Protein AF-A0A2D4FZI3-F1 (afdb_monomer_lite)

pLDDT: mean 77.46, std 12.87, range [40.59, 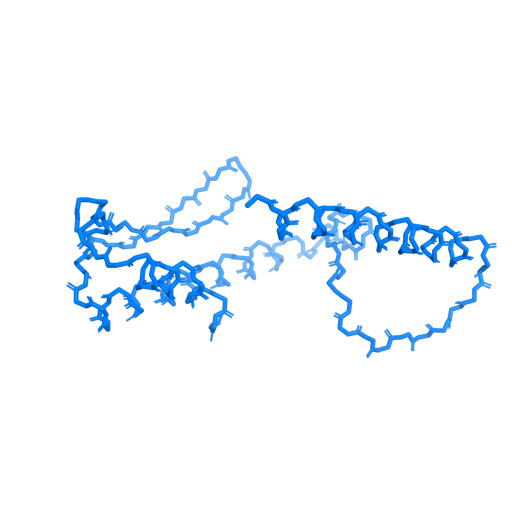91.44]

Sequence (123 aa):
MIFGIAAMFGSVVLLGKTLMQTLSQMLTENPASQNDQMLQVVVPGVNLPISQLSYFFTAILISGIIHEVGHGVAAIREQVRFNGFGIFIFIIYPGAFVDLFTTHLQLISPIQQLRIFCAGQLF

Foldseek 3Di:
DVVVVVVVVVVVVVVVVVVVVVVVPVVDDDPDDPPPPPPPPDDDPPNDDVVCVVVVLVVQQVLQVLLQVQLVVLCVVVVWDWPAKDWDQDPHHIHIHTGTDPVSLVVDDPVSNVSSVCRSVVD

Radius of gyration: 20.08 Å; chains: 1; bounding box: 52×34×41 Å

Organism: Micrurus corallinus (NCBI:txid54390)

Secondary structure (DSSP, 8-state):
-HHHHHHHHHHHHHHHHHHHHHHHHHHS---------------BTTTB-GGGHHHHHHHHHHHHHHHHHHHHHHHHHTT--EEEEEEEEETTEEEEEEEE-HHHHHHS-HHHHHHHHHHTT--

InterPro domains:
  IPR001193 Membrane-bound transcription factor site-2 protease [PR01000] (41-60)
  IPR001193 Membrane-bound transcription factor site-2 protease [PR01000] (64-78)
  IPR001193 Membrane-bound transcription factor site-2 protease [PR01000] (80-95)
  IPR001193 Membrane-bound transcription factor site-2 protease [PR01000] (96-108)
  IPR001193 Membrane-bound transcription factor site-2 protease [PTHR13325] (1-120)
  IPR008915 Peptidase M50 [PF02163] (55-123)

Structure (mmCIF, N/CA/C/O backbone):
data_AF-A0A2D4FZI3-F1
#
_entry.id   AF-A0A2D4FZI3-F1
#
loop_
_atom_site.group_PDB
_atom_site.id
_atom_site.type_symbol
_atom_site.label_atom_id
_atom_site.label_alt_id
_atom_site.label_comp_id
_atom_site.label_asym_id
_atom_site.label_entity_id
_atom_site.label_seq_id
_atom_site.pdbx_PDB_ins_code
_atom_site.Cartn_x
_atom_site.Cartn_y
_atom_site.Cartn_z
_atom_site.occupancy
_atom_site.B_iso_or_equiv
_atom_site.auth_seq_id
_atom_site.auth_comp_id
_atom_site.auth_asym_id
_atom_site.auth_atom_id
_atom_site.pdbx_PDB_model_num
ATOM 1 N N . MET A 1 1 ? 5.504 21.403 19.509 1.00 67.69 1 MET A N 1
ATOM 2 C CA . MET A 1 1 ? 6.268 22.245 18.559 1.00 67.69 1 MET A CA 1
ATOM 3 C C . MET A 1 1 ? 7.765 21.928 18.577 1.00 67.69 1 MET A C 1
ATOM 5 O O . MET A 1 1 ? 8.291 21.560 17.539 1.00 67.69 1 MET A O 1
ATOM 9 N N . ILE A 1 2 ? 8.432 21.965 19.738 1.00 79.44 2 ILE A N 1
ATOM 10 C CA . ILE A 1 2 ? 9.886 21.717 19.881 1.00 79.44 2 ILE A CA 1
ATOM 11 C C . ILE A 1 2 ? 10.319 20.329 19.368 1.00 79.44 2 ILE A C 1
ATOM 13 O O . ILE A 1 2 ? 11.294 20.226 18.631 1.00 79.44 2 ILE A O 1
ATOM 17 N N . PHE A 1 3 ? 9.549 19.278 19.670 1.00 82.75 3 PHE A N 1
ATOM 18 C CA . PHE A 1 3 ? 9.819 17.921 19.175 1.00 82.75 3 PHE A CA 1
ATOM 19 C C . PHE A 1 3 ? 9.777 17.819 17.639 1.00 82.75 3 PHE A C 1
ATOM 21 O O . PHE A 1 3 ? 10.638 17.187 17.041 1.00 82.75 3 PHE A O 1
ATOM 28 N N . GLY A 1 4 ? 8.816 18.489 16.991 1.00 78.88 4 GLY A N 1
ATOM 29 C CA . GLY A 1 4 ? 8.683 18.470 15.529 1.00 78.88 4 GLY A CA 1
ATOM 30 C C . GLY A 1 4 ? 9.835 19.184 14.822 1.00 78.88 4 GLY A C 1
ATOM 31 O O . GLY A 1 4 ? 10.338 18.689 13.819 1.00 78.88 4 GLY A O 1
ATOM 32 N N . ILE A 1 5 ? 10.306 20.301 15.384 1.00 86.88 5 ILE A N 1
ATOM 33 C CA . ILE A 1 5 ? 11.468 21.030 14.856 1.00 86.88 5 ILE A CA 1
ATOM 34 C C . ILE A 1 5 ? 12.731 20.172 15.002 1.00 86.88 5 ILE A C 1
ATOM 36 O O . ILE A 1 5 ? 13.468 20.001 14.035 1.00 86.88 5 ILE A O 1
ATOM 40 N N . ALA A 1 6 ? 12.949 19.560 16.170 1.00 86.81 6 ALA A N 1
ATOM 41 C CA . ALA A 1 6 ? 14.086 18.665 16.388 1.00 86.81 6 ALA A CA 1
ATOM 42 C C . ALA A 1 6 ? 14.071 17.452 15.436 1.00 86.81 6 ALA A C 1
ATOM 44 O O . ALA A 1 6 ? 15.101 17.112 14.854 1.00 86.81 6 ALA A O 1
ATOM 45 N N . ALA A 1 7 ? 12.901 16.842 15.219 1.00 84.31 7 ALA A N 1
ATOM 46 C CA . ALA A 1 7 ? 12.735 15.730 14.285 1.00 84.31 7 ALA A CA 1
ATOM 47 C C . ALA A 1 7 ? 13.017 16.137 12.827 1.00 84.31 7 ALA A C 1
ATOM 49 O O . ALA A 1 7 ? 13.631 15.370 12.088 1.00 84.31 7 ALA A O 1
ATOM 50 N N . MET A 1 8 ? 12.630 17.352 12.425 1.00 89.12 8 MET A N 1
ATOM 51 C CA . MET A 1 8 ? 12.888 17.877 11.082 1.00 89.12 8 MET A CA 1
ATOM 52 C C . MET A 1 8 ? 14.383 18.130 10.839 1.00 89.12 8 MET A C 1
ATOM 54 O O . MET A 1 8 ? 14.904 17.793 9.780 1.00 89.12 8 MET A O 1
ATOM 58 N N . PHE A 1 9 ? 15.110 18.662 11.825 1.00 90.69 9 PHE A N 1
ATOM 59 C CA . PHE A 1 9 ? 16.567 18.792 11.710 1.00 90.69 9 PHE A CA 1
ATOM 60 C C . PHE A 1 9 ? 17.258 17.424 11.652 1.00 90.69 9 PHE A C 1
ATOM 62 O O . PHE A 1 9 ? 18.166 17.227 10.843 1.00 90.69 9 PHE A O 1
ATOM 69 N N . GLY A 1 10 ? 16.797 16.460 12.454 1.00 89.81 10 GLY A N 1
ATOM 70 C CA . GLY A 1 10 ? 17.301 15.087 12.413 1.00 89.81 10 GLY A CA 1
ATOM 71 C C . GLY A 1 10 ? 17.096 14.419 11.051 1.00 89.81 10 GLY A C 1
ATOM 72 O O . GLY A 1 10 ? 18.020 13.794 10.532 1.00 89.81 10 GLY A O 1
ATOM 73 N N . SER A 1 11 ? 15.921 14.593 10.437 1.00 85.75 11 SER A N 1
ATOM 74 C CA . SER A 1 11 ? 15.623 13.991 9.134 1.00 85.75 11 SER A CA 1
ATOM 75 C C . SER A 1 11 ? 16.459 14.592 8.006 1.00 85.75 11 SER A C 1
ATOM 77 O O . SER A 1 11 ? 16.960 13.842 7.172 1.00 85.75 11 SER A O 1
ATOM 79 N N . VAL A 1 12 ? 16.691 15.910 8.007 1.00 91.44 12 VAL A N 1
ATOM 80 C CA . VAL A 1 12 ? 17.535 16.586 7.005 1.00 91.44 12 VAL A CA 1
ATOM 81 C C . VAL A 1 12 ? 18.986 16.103 7.079 1.00 91.44 12 VAL A C 1
ATOM 83 O O . VAL A 1 12 ? 19.593 15.820 6.046 1.00 91.44 12 VAL A O 1
ATOM 86 N N . VAL A 1 13 ? 19.537 15.945 8.286 1.00 90.94 13 VAL A N 1
ATOM 87 C CA . VAL A 1 13 ? 20.898 15.410 8.469 1.00 90.94 13 VAL A CA 1
ATOM 88 C C . VAL A 1 13 ? 20.984 13.957 7.997 1.00 90.94 13 VAL A C 1
ATOM 90 O O . VAL A 1 13 ? 21.942 13.584 7.319 1.00 90.94 13 VAL A O 1
ATOM 93 N N . LEU A 1 14 ? 19.978 13.141 8.320 1.00 87.31 14 LEU A N 1
ATOM 94 C CA . LEU A 1 14 ? 19.939 11.734 7.926 1.00 87.31 14 LEU A CA 1
ATOM 95 C C . LEU A 1 14 ? 19.843 11.576 6.401 1.00 87.31 14 LEU A C 1
ATOM 97 O O . LEU A 1 14 ? 20.613 10.807 5.831 1.00 87.31 14 LEU A O 1
ATOM 101 N N . LEU A 1 15 ? 18.988 12.369 5.747 1.00 88.00 15 LEU A N 1
ATOM 102 C CA . LEU A 1 15 ? 18.876 12.453 4.286 1.00 88.00 15 LEU A CA 1
ATOM 103 C C . LEU A 1 15 ? 20.182 12.905 3.623 1.00 88.00 15 LEU A C 1
ATOM 105 O O . LEU A 1 15 ? 20.574 12.360 2.595 1.00 88.00 15 LEU A O 1
ATOM 109 N N . GLY A 1 16 ? 20.886 13.875 4.213 1.00 90.25 16 GLY A N 1
ATOM 110 C CA . GLY A 1 16 ? 22.185 14.315 3.705 1.00 90.25 16 GLY A CA 1
ATOM 111 C C . GLY A 1 16 ? 23.231 13.196 3.728 1.00 90.25 16 GLY A C 1
ATOM 112 O O . GLY A 1 16 ? 23.962 13.007 2.754 1.00 90.25 16 GLY A O 1
ATOM 113 N N . LYS A 1 17 ? 23.279 12.412 4.814 1.00 85.31 17 LYS A N 1
ATOM 114 C CA . LYS A 1 17 ? 24.206 11.276 4.929 1.00 85.31 17 LYS A CA 1
ATOM 115 C C . LYS A 1 17 ? 23.854 10.139 3.976 1.00 85.31 17 LYS A C 1
ATOM 117 O O . LYS A 1 17 ? 24.764 9.607 3.346 1.00 85.31 17 LYS A O 1
ATOM 122 N N . THR A 1 18 ? 22.576 9.783 3.846 1.00 83.50 18 THR A N 1
ATOM 123 C CA . THR A 1 18 ? 22.157 8.731 2.907 1.00 83.50 18 THR A CA 1
ATOM 124 C C . THR A 1 18 ? 22.420 9.143 1.466 1.00 83.50 18 THR A C 1
ATOM 126 O O . THR A 1 18 ? 22.908 8.331 0.693 1.00 83.50 18 THR A O 1
ATOM 129 N N . LEU A 1 19 ? 22.213 10.414 1.112 1.00 85.50 19 LEU A N 1
ATOM 130 C CA . LEU A 1 19 ? 22.514 10.916 -0.227 1.00 85.50 19 LEU A CA 1
ATOM 131 C C . LEU A 1 19 ? 24.018 10.891 -0.538 1.00 85.50 19 LEU A C 1
ATOM 133 O O . LEU A 1 19 ? 24.401 10.448 -1.619 1.00 85.50 19 LEU A O 1
ATOM 137 N N . MET A 1 20 ? 24.878 11.301 0.404 1.00 85.69 20 MET A N 1
ATOM 138 C CA . MET A 1 20 ? 26.332 11.166 0.233 1.00 85.69 20 MET A CA 1
ATOM 139 C C . MET A 1 20 ? 26.772 9.705 0.114 1.00 85.69 20 MET A C 1
ATOM 141 O O . MET A 1 20 ? 27.659 9.407 -0.682 1.00 85.69 20 MET A O 1
ATOM 145 N N . GLN A 1 21 ? 26.154 8.804 0.880 1.00 81.56 21 GLN A N 1
ATOM 146 C CA . GLN A 1 21 ? 26.445 7.374 0.835 1.00 81.56 21 GLN A CA 1
ATOM 147 C C . GLN A 1 21 ? 26.027 6.754 -0.505 1.00 81.56 21 GLN A C 1
ATOM 149 O O . GLN A 1 21 ? 26.807 6.020 -1.102 1.00 81.56 21 GLN A O 1
ATOM 154 N N . THR A 1 22 ? 24.853 7.106 -1.030 1.00 79.38 22 THR A N 1
ATOM 155 C CA . THR A 1 22 ? 24.419 6.660 -2.359 1.00 79.38 22 THR A CA 1
ATOM 156 C C . THR A 1 22 ? 25.332 7.217 -3.452 1.00 79.38 22 THR A C 1
ATOM 158 O O . THR A 1 22 ? 25.707 6.496 -4.372 1.00 79.38 22 THR A O 1
ATOM 161 N N . LEU A 1 23 ? 25.744 8.486 -3.357 1.00 82.38 23 LEU A N 1
ATOM 162 C CA . LEU A 1 23 ? 26.635 9.094 -4.347 1.00 82.38 23 LEU A CA 1
ATOM 163 C C . LEU A 1 23 ? 28.033 8.455 -4.334 1.00 82.38 23 LEU A C 1
ATOM 165 O O . LEU A 1 23 ? 28.593 8.203 -5.398 1.00 82.38 23 LEU A O 1
ATOM 169 N N . SER A 1 24 ? 28.591 8.152 -3.156 1.00 79.81 24 SER A N 1
ATOM 170 C CA . SER A 1 24 ? 29.893 7.483 -3.055 1.00 79.81 24 SER A CA 1
ATOM 171 C C . SER A 1 24 ? 29.851 6.036 -3.553 1.00 79.81 24 SER A C 1
ATOM 173 O O . SER A 1 24 ? 30.811 5.595 -4.184 1.00 79.81 24 SER A O 1
ATOM 175 N N . GLN A 1 25 ? 28.735 5.328 -3.343 1.00 75.88 25 GLN A N 1
ATOM 176 C CA . GLN A 1 25 ? 28.492 3.989 -3.892 1.00 75.88 25 GLN A CA 1
ATOM 177 C C . GLN A 1 25 ? 28.403 4.000 -5.425 1.00 75.88 25 GLN A C 1
ATOM 179 O O . GLN A 1 25 ? 28.942 3.109 -6.068 1.00 75.88 25 GLN A O 1
ATOM 184 N N . MET A 1 26 ? 27.784 5.026 -6.018 1.00 68.69 26 MET A N 1
ATOM 185 C CA . MET A 1 26 ? 27.683 5.171 -7.479 1.00 68.69 26 MET A CA 1
ATOM 186 C C . MET A 1 26 ? 29.017 5.566 -8.134 1.00 68.69 26 MET A C 1
ATOM 188 O O . MET A 1 26 ? 29.269 5.202 -9.276 1.00 68.69 26 MET A O 1
ATOM 192 N N . LEU A 1 27 ? 29.873 6.318 -7.430 1.00 76.38 27 LEU A N 1
ATOM 193 C CA . LEU A 1 27 ? 31.195 6.727 -7.927 1.00 76.38 27 LEU A CA 1
ATOM 194 C C . LEU A 1 27 ? 32.281 5.657 -7.733 1.00 76.38 27 LEU A C 1
ATOM 196 O O . LEU A 1 27 ? 33.313 5.708 -8.399 1.00 76.38 27 LEU A O 1
ATOM 200 N N . THR A 1 28 ? 32.064 4.705 -6.826 1.00 67.44 28 THR A N 1
ATOM 201 C CA . THR A 1 28 ? 33.023 3.649 -6.489 1.00 67.44 28 THR A CA 1
ATOM 202 C C . THR A 1 28 ? 32.439 2.320 -6.952 1.00 67.44 28 THR A C 1
ATOM 204 O O . THR A 1 28 ? 31.805 1.623 -6.165 1.00 67.44 28 THR A O 1
ATOM 207 N N . GLU A 1 29 ? 32.599 1.973 -8.232 1.00 59.28 29 GLU A N 1
ATOM 208 C CA . GLU A 1 29 ? 32.173 0.664 -8.738 1.00 59.28 29 GLU A CA 1
ATOM 209 C C . GLU A 1 29 ? 32.847 -0.466 -7.944 1.00 59.28 29 GLU A C 1
ATOM 211 O O . GLU A 1 29 ? 34.017 -0.790 -8.146 1.00 59.28 29 GLU A O 1
ATOM 216 N N . ASN A 1 30 ? 32.100 -1.072 -7.023 1.00 49.28 30 ASN A N 1
ATOM 217 C CA . ASN A 1 30 ? 32.444 -2.344 -6.411 1.00 49.28 30 ASN A CA 1
ATOM 218 C C . ASN A 1 30 ? 31.152 -3.154 -6.214 1.00 49.28 30 ASN A C 1
ATOM 220 O O . ASN A 1 30 ? 30.294 -2.743 -5.425 1.00 49.28 30 ASN A O 1
ATOM 224 N N . PRO A 1 31 ? 30.981 -4.299 -6.900 1.00 53.03 31 PRO A N 1
ATOM 225 C CA . PRO A 1 31 ? 29.795 -5.130 -6.789 1.00 53.03 31 PRO A CA 1
ATOM 226 C C . PRO A 1 31 ? 29.919 -5.982 -5.523 1.00 53.03 31 PRO A C 1
ATOM 228 O O . PRO A 1 31 ? 30.163 -7.184 -5.575 1.00 53.03 31 PRO A O 1
ATOM 231 N N . ALA A 1 32 ? 29.796 -5.361 -4.353 1.00 42.16 32 ALA A N 1
ATOM 232 C CA . ALA A 1 32 ? 29.605 -6.114 -3.127 1.00 42.16 32 ALA A CA 1
ATOM 233 C C . ALA A 1 32 ? 28.116 -6.437 -3.017 1.00 42.16 32 ALA A C 1
ATOM 235 O O . ALA A 1 32 ? 27.296 -5.576 -2.711 1.00 42.16 32 ALA A O 1
ATOM 236 N N . SER A 1 33 ? 27.789 -7.692 -3.318 1.00 48.88 33 SER A N 1
ATOM 237 C CA . SER A 1 33 ? 26.500 -8.340 -3.104 1.00 48.88 33 SER A CA 1
ATOM 238 C C . SER A 1 33 ? 25.978 -8.082 -1.687 1.00 48.88 33 SER A C 1
ATOM 240 O O . SER A 1 33 ? 26.253 -8.846 -0.758 1.00 48.88 33 SER A O 1
ATOM 242 N N . GLN A 1 34 ? 25.222 -7.007 -1.502 1.00 40.59 34 GLN A N 1
ATOM 243 C CA . GLN A 1 34 ? 24.461 -6.811 -0.284 1.00 40.59 34 GLN A CA 1
ATOM 244 C C . GLN A 1 34 ? 23.132 -7.537 -0.469 1.00 40.59 34 GLN A C 1
ATOM 246 O O . GLN A 1 34 ?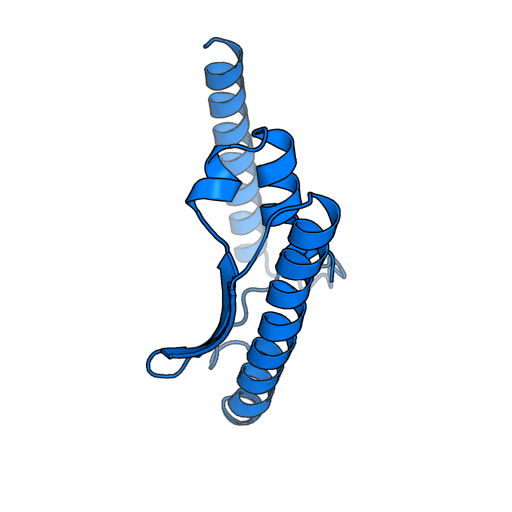 22.217 -7.042 -1.117 1.00 40.59 34 GLN A O 1
ATOM 251 N N . ASN A 1 35 ? 23.050 -8.733 0.122 1.00 45.78 35 ASN A N 1
ATOM 252 C CA . ASN A 1 35 ? 21.800 -9.365 0.558 1.00 45.78 35 ASN A CA 1
ATOM 253 C C . ASN A 1 35 ? 21.158 -8.527 1.681 1.00 45.78 35 ASN A C 1
ATOM 255 O O . ASN A 1 35 ? 20.811 -9.032 2.743 1.00 45.78 35 ASN A O 1
ATOM 259 N N . ASP A 1 36 ? 21.035 -7.226 1.462 1.00 42.81 36 ASP A N 1
ATOM 260 C CA . ASP A 1 36 ? 20.076 -6.423 2.181 1.00 42.81 36 ASP A CA 1
ATOM 261 C C . ASP A 1 36 ? 18.786 -6.571 1.387 1.00 42.81 36 ASP A C 1
ATOM 263 O O . ASP A 1 36 ? 18.794 -6.506 0.156 1.00 42.81 36 ASP A O 1
ATOM 267 N N . GLN A 1 37 ? 17.669 -6.797 2.070 1.00 43.56 37 GLN A N 1
ATOM 268 C CA . GLN A 1 37 ? 16.339 -6.592 1.503 1.00 43.56 37 GLN A CA 1
ATOM 269 C C . GLN A 1 37 ? 16.187 -5.097 1.177 1.00 43.56 37 GLN A C 1
ATOM 271 O O . GLN A 1 37 ? 15.432 -4.366 1.811 1.00 43.56 37 GLN A O 1
ATOM 276 N N . MET A 1 38 ? 16.968 -4.604 0.218 1.00 44.91 38 MET A N 1
ATOM 277 C CA . MET A 1 38 ? 16.796 -3.298 -0.366 1.00 44.91 38 MET A CA 1
ATOM 278 C C . MET A 1 38 ? 15.513 -3.401 -1.170 1.00 44.91 38 MET A C 1
ATOM 280 O O . MET A 1 38 ? 15.392 -4.238 -2.064 1.00 44.91 38 MET A O 1
ATOM 284 N N . LEU A 1 39 ? 14.546 -2.556 -0.821 1.00 46.28 39 LEU A N 1
ATOM 285 C CA . LEU A 1 39 ? 13.401 -2.236 -1.661 1.00 46.28 39 LEU A CA 1
ATOM 286 C C . LEU A 1 39 ? 13.934 -1.738 -3.011 1.00 46.28 39 LEU A C 1
ATOM 288 O O . LEU A 1 39 ? 14.158 -0.546 -3.213 1.00 46.28 39 LEU A O 1
ATOM 292 N N . GLN A 1 40 ? 14.214 -2.668 -3.920 1.00 58.25 40 GLN A N 1
ATOM 293 C CA . GLN A 1 40 ? 14.655 -2.342 -5.258 1.00 58.25 40 GLN A CA 1
ATOM 294 C C . GLN A 1 40 ? 13.433 -1.845 -6.016 1.00 58.25 40 GLN A C 1
ATOM 296 O O . GLN A 1 40 ? 12.465 -2.578 -6.217 1.00 58.25 40 GLN A O 1
ATOM 301 N N . VAL A 1 41 ? 13.466 -0.576 -6.420 1.00 57.41 41 VAL A N 1
ATOM 302 C CA . VAL A 1 41 ? 12.414 0.000 -7.255 1.00 57.41 41 VAL A CA 1
ATOM 303 C C . VAL A 1 41 ? 12.429 -0.735 -8.588 1.00 57.41 41 VAL A C 1
ATOM 305 O O . VAL A 1 41 ? 13.373 -0.616 -9.366 1.00 57.41 41 VAL A O 1
ATOM 308 N N . VAL A 1 42 ? 11.390 -1.523 -8.841 1.00 62.25 42 VAL A N 1
ATOM 309 C CA . VAL A 1 42 ? 11.221 -2.259 -10.090 1.00 62.25 42 VAL A CA 1
ATOM 310 C C . VAL A 1 42 ? 10.770 -1.281 -11.177 1.00 62.25 42 VAL A C 1
ATOM 312 O O . VAL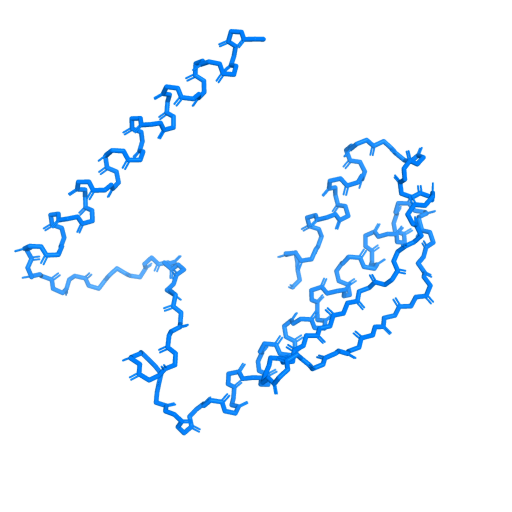 A 1 42 ? 9.691 -0.700 -11.090 1.00 62.25 42 VAL A O 1
ATOM 315 N N . VAL A 1 43 ? 11.609 -1.085 -12.195 1.00 68.69 43 VAL A N 1
ATOM 316 C CA . VAL A 1 43 ? 11.366 -0.214 -13.349 1.00 68.69 43 VAL A CA 1
ATOM 317 C C . VAL A 1 43 ? 11.298 -1.097 -14.599 1.00 68.69 43 VAL A C 1
ATOM 319 O O . VAL A 1 43 ? 12.340 -1.571 -15.079 1.00 68.69 43 VAL A O 1
ATOM 322 N N . PRO A 1 44 ? 10.088 -1.326 -15.144 1.00 57.81 44 PRO A N 1
ATOM 323 C CA . PRO A 1 44 ? 9.904 -2.092 -16.371 1.00 57.81 44 PRO A CA 1
ATOM 324 C C . PRO A 1 44 ? 10.798 -1.568 -17.503 1.00 57.81 44 PRO A C 1
ATOM 326 O O . PRO A 1 44 ? 10.788 -0.375 -17.799 1.00 57.81 44 PRO A O 1
ATOM 329 N N . GLY A 1 45 ? 11.580 -2.449 -18.132 1.00 59.22 45 GLY A N 1
ATOM 330 C CA . GLY A 1 45 ? 12.479 -2.101 -19.239 1.00 59.22 45 GLY A CA 1
ATOM 331 C C . GLY A 1 45 ? 13.912 -1.721 -18.844 1.00 59.22 45 GLY A C 1
ATOM 332 O O . GLY A 1 45 ? 14.768 -1.705 -19.723 1.00 59.22 45 GLY A O 1
ATOM 333 N N . VAL A 1 46 ? 14.198 -1.480 -17.556 1.00 64.94 46 VAL A N 1
ATOM 334 C CA . VAL A 1 46 ? 15.575 -1.275 -17.054 1.00 64.94 46 VAL A CA 1
ATOM 335 C C . VAL A 1 46 ? 16.039 -2.479 -16.237 1.00 64.94 46 VAL A C 1
ATOM 337 O O . VAL A 1 46 ? 17.086 -3.047 -16.528 1.00 64.94 46 VAL A O 1
ATOM 340 N N . ASN A 1 47 ? 15.251 -2.898 -15.240 1.00 65.75 47 ASN A N 1
ATOM 341 C CA . ASN A 1 47 ? 15.593 -4.024 -14.358 1.00 65.75 47 ASN A CA 1
ATOM 342 C C . ASN A 1 47 ? 14.690 -5.256 -14.519 1.00 65.75 47 ASN A C 1
ATOM 344 O O . ASN A 1 47 ? 15.020 -6.316 -13.993 1.00 65.75 47 ASN A O 1
ATOM 348 N N . LEU A 1 48 ? 13.596 -5.145 -15.280 1.00 67.81 48 LEU A N 1
ATOM 349 C CA . LEU A 1 48 ? 12.757 -6.275 -15.675 1.00 67.81 48 LEU A CA 1
ATOM 350 C C . LEU A 1 48 ? 12.593 -6.332 -17.198 1.00 67.81 48 LEU A C 1
ATOM 352 O O . LEU A 1 48 ? 12.188 -5.329 -17.800 1.00 67.81 48 LEU A O 1
ATOM 356 N N . PRO A 1 49 ? 12.836 -7.496 -17.829 1.00 76.62 49 PRO A N 1
ATOM 357 C CA . PRO A 1 49 ? 12.541 -7.689 -19.240 1.00 76.62 49 PRO A CA 1
ATOM 358 C C . PRO A 1 49 ? 11.032 -7.571 -19.492 1.00 76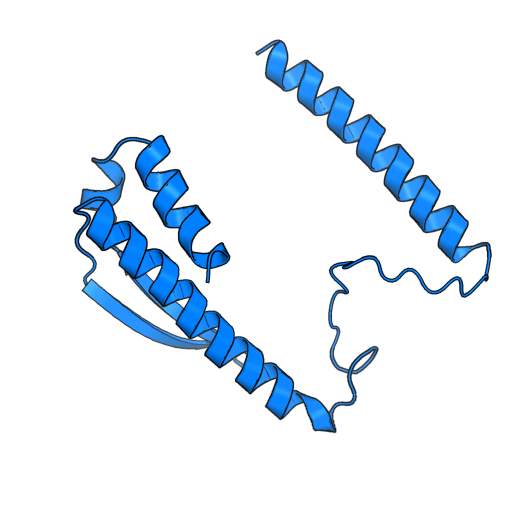.62 49 PRO A C 1
ATOM 360 O O 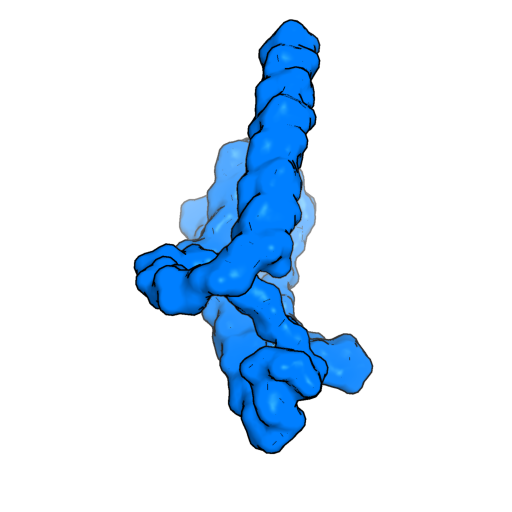. PRO A 1 49 ? 10.210 -8.070 -18.726 1.00 76.62 49 PRO A O 1
ATOM 363 N N . ILE A 1 50 ? 10.664 -6.937 -20.608 1.00 75.56 50 ILE A N 1
ATOM 364 C CA . ILE A 1 50 ? 9.268 -6.639 -20.989 1.00 75.56 50 ILE A CA 1
ATOM 365 C C . ILE A 1 50 ? 8.425 -7.924 -21.102 1.00 75.56 50 ILE A C 1
ATOM 367 O O . ILE A 1 50 ? 7.224 -7.915 -20.850 1.00 75.56 50 ILE A O 1
ATOM 371 N N . SER A 1 51 ? 9.056 -9.060 -21.405 1.00 78.00 51 SER A N 1
ATOM 372 C CA . SER A 1 51 ? 8.410 -10.378 -21.427 1.00 78.00 51 SER A CA 1
ATOM 373 C C . SER A 1 51 ? 7.874 -10.829 -20.063 1.00 78.00 51 SER A C 1
ATOM 375 O O . SER A 1 51 ? 6.933 -11.617 -20.014 1.00 78.00 51 SER A O 1
ATOM 377 N N . GLN A 1 52 ? 8.434 -10.326 -18.958 1.00 78.81 52 GLN A N 1
ATOM 378 C CA . GLN A 1 52 ? 7.994 -10.635 -17.594 1.00 78.81 52 GLN A CA 1
ATOM 379 C C . GLN A 1 52 ? 6.945 -9.655 -17.055 1.00 78.81 52 GLN A C 1
ATOM 381 O O . GLN A 1 52 ? 6.477 -9.799 -15.926 1.00 78.81 52 GLN A O 1
ATOM 386 N N . LEU A 1 53 ? 6.532 -8.677 -17.862 1.00 81.88 53 LEU A N 1
ATOM 387 C CA . LEU A 1 53 ? 5.592 -7.643 -17.451 1.00 81.88 53 LEU A CA 1
ATOM 388 C C . LEU A 1 53 ? 4.211 -8.211 -17.070 1.00 81.88 53 LEU A C 1
ATOM 390 O O . LEU A 1 53 ? 3.566 -7.715 -16.150 1.00 81.88 53 LEU A O 1
ATOM 394 N N . SER A 1 54 ? 3.775 -9.292 -17.720 1.00 81.62 54 SER A N 1
ATOM 395 C CA . SER A 1 54 ? 2.535 -10.001 -17.373 1.00 81.62 54 SER A CA 1
ATOM 396 C C . SER A 1 54 ? 2.591 -10.628 -15.978 1.00 81.62 54 SER A C 1
ATOM 398 O O . SER A 1 54 ? 1.633 -10.513 -15.211 1.00 81.62 54 SER A O 1
ATOM 400 N N . TYR A 1 55 ? 3.724 -11.234 -15.615 1.00 84.50 55 TYR A N 1
ATOM 401 C CA . TYR A 1 55 ? 3.955 -11.750 -14.266 1.00 84.50 55 TYR A CA 1
ATOM 402 C C . TYR A 1 55 ? 3.984 -10.617 -13.243 1.00 84.50 55 TYR A C 1
ATOM 404 O O . TYR A 1 55 ? 3.388 -10.756 -12.181 1.00 84.50 55 TYR A O 1
ATOM 412 N N . PHE A 1 56 ? 4.598 -9.480 -13.578 1.00 84.06 56 PHE A N 1
ATOM 413 C CA . PHE A 1 56 ? 4.617 -8.298 -12.716 1.00 84.06 56 PHE A CA 1
ATOM 414 C C . PHE A 1 56 ? 3.207 -7.755 -12.440 1.00 84.06 56 PHE A C 1
ATOM 416 O O . PHE A 1 56 ? 2.845 -7.563 -11.282 1.00 84.06 56 PHE A O 1
ATOM 423 N N . PHE A 1 57 ? 2.373 -7.583 -13.470 1.00 86.00 57 PHE A N 1
ATOM 424 C CA . PHE A 1 57 ? 0.990 -7.130 -13.282 1.00 86.00 57 PHE A CA 1
ATOM 425 C C . PHE A 1 57 ? 0.135 -8.132 -12.511 1.00 86.00 57 PHE A C 1
ATOM 427 O O . PHE A 1 57 ? -0.668 -7.733 -11.672 1.00 86.00 57 PHE A O 1
ATOM 434 N N . THR A 1 58 ? 0.330 -9.429 -12.754 1.00 85.50 58 THR A N 1
ATOM 435 C CA . THR A 1 58 ? -0.375 -10.480 -12.010 1.00 85.50 58 THR A CA 1
ATOM 436 C C . THR A 1 58 ? 0.054 -10.488 -10.543 1.00 85.50 58 THR A C 1
ATOM 438 O O . THR A 1 58 ? -0.790 -10.574 -9.657 1.00 85.50 58 THR A O 1
ATOM 441 N N . ALA A 1 59 ? 1.352 -10.334 -10.272 1.00 86.31 59 ALA A N 1
ATOM 442 C CA . ALA A 1 59 ? 1.887 -10.256 -8.920 1.00 86.31 59 ALA A CA 1
ATOM 443 C C . ALA A 1 59 ? 1.373 -9.019 -8.170 1.00 86.31 59 ALA A C 1
ATOM 445 O O . ALA A 1 59 ? 0.950 -9.151 -7.025 1.00 86.31 59 ALA A O 1
ATOM 446 N N . ILE A 1 60 ? 1.342 -7.842 -8.809 1.00 86.56 60 ILE A N 1
ATOM 447 C CA . ILE A 1 60 ? 0.771 -6.623 -8.213 1.00 86.56 60 ILE A CA 1
ATOM 448 C C . ILE A 1 60 ? -0.722 -6.783 -7.949 1.00 86.56 60 ILE A C 1
ATOM 450 O O . ILE A 1 60 ? -1.182 -6.389 -6.885 1.00 86.56 60 ILE A O 1
ATOM 454 N N . LEU A 1 61 ? -1.480 -7.383 -8.869 1.00 87.81 61 LEU A N 1
ATOM 455 C CA . LEU A 1 61 ? -2.912 -7.600 -8.669 1.00 87.81 61 LEU A CA 1
ATOM 456 C C . LEU A 1 61 ? -3.177 -8.552 -7.495 1.00 87.81 61 LEU A C 1
ATOM 458 O O . LEU A 1 61 ? -4.005 -8.246 -6.643 1.00 87.81 61 LEU A O 1
ATOM 462 N N . ILE A 1 62 ? -2.460 -9.677 -7.415 1.00 88.31 62 ILE A N 1
ATOM 463 C CA . ILE A 1 62 ? -2.604 -10.632 -6.305 1.00 88.31 62 ILE A CA 1
ATOM 464 C C . ILE A 1 62 ? -2.186 -9.981 -4.983 1.00 88.31 62 ILE A C 1
ATOM 466 O O . ILE A 1 62 ? -2.922 -10.070 -4.002 1.00 88.31 62 ILE A O 1
ATOM 470 N N . SER A 1 63 ? -1.042 -9.295 -4.970 1.00 87.12 63 SER A N 1
ATOM 471 C CA . SER A 1 63 ? -0.552 -8.551 -3.807 1.00 87.12 63 SER A CA 1
ATOM 472 C C . SER A 1 63 ? -1.559 -7.490 -3.360 1.00 87.12 63 SER A C 1
ATOM 474 O O . SER A 1 63 ? -1.908 -7.428 -2.188 1.00 87.12 63 SER A O 1
ATOM 476 N N . GLY A 1 64 ? -2.124 -6.728 -4.299 1.00 87.50 64 GLY A N 1
ATOM 477 C CA . GLY A 1 64 ? -3.158 -5.735 -4.028 1.00 87.50 64 GLY A CA 1
ATOM 478 C C . GLY A 1 64 ? -4.416 -6.349 -3.417 1.00 87.50 64 GLY A C 1
ATOM 479 O O . GLY A 1 64 ? -4.942 -5.818 -2.451 1.00 87.50 64 GLY A O 1
ATOM 480 N N . ILE A 1 65 ? -4.883 -7.502 -3.905 1.00 88.31 65 ILE A N 1
ATOM 481 C CA . ILE A 1 65 ? -6.037 -8.186 -3.297 1.00 88.31 65 ILE A CA 1
ATOM 482 C C . ILE A 1 65 ? -5.738 -8.560 -1.840 1.00 88.31 65 ILE A C 1
ATOM 484 O O . ILE A 1 65 ? -6.564 -8.317 -0.962 1.00 88.31 65 ILE A O 1
ATOM 488 N N . ILE A 1 66 ? -4.562 -9.131 -1.577 1.00 89.00 66 ILE A N 1
ATOM 489 C CA . ILE A 1 66 ? -4.138 -9.522 -0.227 1.00 89.00 66 ILE A CA 1
ATOM 490 C C . ILE A 1 66 ? -4.014 -8.287 0.687 1.00 89.00 66 ILE A C 1
ATOM 492 O O . ILE A 1 66 ? -4.504 -8.311 1.819 1.00 89.00 66 ILE A O 1
ATOM 496 N N . HIS A 1 67 ? -3.465 -7.189 0.167 1.00 89.12 67 HIS A N 1
ATOM 497 C CA . HIS A 1 67 ? -3.347 -5.900 0.848 1.00 89.12 67 HIS A CA 1
ATOM 498 C C . HIS A 1 67 ? -4.710 -5.364 1.306 1.00 89.12 67 HIS A C 1
ATOM 500 O O . HIS A 1 67 ? -4.916 -5.053 2.481 1.00 89.12 67 HIS A O 1
ATOM 506 N N . GLU A 1 68 ? -5.686 -5.328 0.399 1.00 88.56 68 GLU A N 1
ATOM 507 C CA . GLU A 1 68 ? -7.029 -4.843 0.714 1.00 88.56 68 GLU A CA 1
ATOM 508 C C . GLU A 1 68 ? -7.752 -5.765 1.701 1.00 88.56 68 GLU A C 1
ATOM 510 O O . GLU A 1 68 ? -8.418 -5.294 2.626 1.00 88.56 68 GLU A O 1
ATOM 515 N N . VAL A 1 69 ? -7.569 -7.085 1.581 1.00 87.94 69 VAL A N 1
ATOM 516 C CA . VAL A 1 69 ? -8.084 -8.048 2.567 1.00 87.94 69 VAL A CA 1
ATOM 517 C C . VAL A 1 69 ? -7.511 -7.765 3.959 1.00 87.94 69 VAL A C 1
ATOM 519 O O . VAL A 1 69 ? -8.263 -7.810 4.934 1.00 87.94 69 VAL A O 1
ATOM 522 N N . GLY A 1 70 ? -6.231 -7.399 4.068 1.00 88.50 70 GLY A N 1
ATOM 523 C CA . GLY A 1 70 ? -5.612 -6.970 5.326 1.00 88.50 70 GLY A CA 1
ATOM 524 C C . GLY A 1 70 ? -6.349 -5.793 5.975 1.00 88.50 70 GLY A C 1
ATOM 525 O O . GLY A 1 70 ? -6.697 -5.849 7.162 1.00 88.50 70 GLY A O 1
ATOM 526 N N . HIS A 1 71 ? -6.683 -4.766 5.189 1.00 88.38 71 HIS A N 1
ATOM 527 C CA . HIS A 1 71 ? -7.504 -3.643 5.651 1.00 88.38 71 HIS A CA 1
ATOM 528 C C . HIS A 1 71 ? -8.901 -4.083 6.105 1.00 88.38 71 HIS A C 1
ATOM 530 O O . HIS A 1 71 ? -9.356 -3.680 7.179 1.00 88.38 71 HIS A O 1
ATOM 536 N N . GLY A 1 72 ? -9.568 -4.946 5.334 1.00 86.94 72 GLY A N 1
ATOM 537 C CA . GLY A 1 72 ? -10.896 -5.460 5.674 1.00 86.94 72 GLY A CA 1
ATOM 538 C C . GLY A 1 72 ? -10.911 -6.277 6.970 1.00 86.94 72 GLY A C 1
ATOM 539 O O . GLY A 1 72 ? -11.764 -6.065 7.832 1.00 86.94 72 GLY A O 1
ATOM 540 N N . VAL A 1 73 ? -9.931 -7.163 7.167 1.00 87.56 73 VAL A N 1
ATOM 541 C CA . VAL A 1 73 ? -9.795 -7.956 8.401 1.00 87.56 73 VAL A CA 1
ATOM 542 C C . VAL A 1 73 ? -9.568 -7.047 9.611 1.00 87.56 73 VAL A C 1
ATOM 544 O O . VAL A 1 73 ? -10.180 -7.254 10.662 1.00 87.56 73 VAL A O 1
ATOM 547 N N . ALA A 1 74 ? -8.735 -6.012 9.482 1.00 86.50 74 ALA A N 1
ATOM 548 C CA . ALA A 1 74 ? -8.533 -5.045 10.557 1.00 86.50 74 ALA A CA 1
ATOM 549 C C . ALA A 1 74 ? -9.791 -4.221 10.858 1.00 86.50 74 ALA A C 1
ATOM 551 O O . ALA A 1 74 ? -10.096 -4.003 12.031 1.00 86.50 74 ALA A O 1
ATOM 552 N N . ALA A 1 75 ? -10.560 -3.836 9.837 1.00 86.44 75 ALA A N 1
ATOM 553 C CA . ALA A 1 75 ? -11.834 -3.147 10.019 1.00 86.44 75 ALA A CA 1
ATOM 554 C C . ALA A 1 75 ? -12.835 -4.005 10.814 1.00 86.44 75 ALA A C 1
ATOM 556 O O . ALA A 1 75 ? -13.428 -3.513 11.774 1.00 86.44 75 ALA A O 1
ATOM 557 N N . ILE A 1 76 ? -12.944 -5.306 10.508 1.00 86.06 76 ILE A N 1
ATOM 558 C CA . ILE A 1 76 ? -13.795 -6.247 11.264 1.00 86.06 76 ILE A CA 1
ATOM 559 C C . ILE A 1 76 ? -13.367 -6.315 12.734 1.00 86.06 76 ILE A C 1
ATOM 561 O O . ILE A 1 76 ? -14.211 -6.281 13.633 1.00 86.06 76 ILE A O 1
ATOM 565 N N . ARG A 1 77 ? -12.057 -6.392 13.001 1.00 84.94 77 ARG A N 1
ATOM 566 C CA . ARG A 1 77 ? -11.538 -6.443 14.378 1.00 84.94 77 ARG A CA 1
ATOM 567 C C . ARG A 1 77 ? -11.867 -5.189 15.175 1.00 84.94 77 ARG A C 1
ATOM 569 O O . ARG A 1 77 ? -12.120 -5.289 16.371 1.00 84.94 77 ARG A O 1
ATOM 576 N N . GLU A 1 78 ? -11.876 -4.041 14.516 1.00 83.56 78 GLU A N 1
ATOM 577 C CA . GLU A 1 78 ? -12.157 -2.745 15.124 1.00 83.56 78 GLU A CA 1
ATOM 578 C C . GLU A 1 78 ? -13.652 -2.370 15.073 1.00 83.56 78 GLU A C 1
ATOM 580 O O . GLU A 1 78 ? -14.017 -1.235 15.365 1.00 83.56 78 GLU A O 1
ATOM 585 N N . GLN A 1 79 ? -14.524 -3.330 14.723 1.00 81.81 79 GLN A N 1
ATOM 586 C CA . GLN A 1 79 ? -15.981 -3.163 14.611 1.00 81.81 79 GLN A CA 1
ATOM 587 C C . GLN A 1 79 ? -16.404 -2.074 13.605 1.00 81.81 79 GLN A C 1
ATOM 589 O O . GLN A 1 79 ? -17.489 -1.496 13.705 1.00 81.81 79 GLN A O 1
ATOM 594 N N . VAL A 1 80 ? -15.566 -1.809 12.601 1.00 80.75 80 VAL A N 1
ATOM 595 C CA . VAL A 1 80 ? -15.854 -0.878 11.509 1.00 80.75 80 VAL A CA 1
ATOM 596 C C . VAL A 1 80 ? -16.492 -1.644 10.356 1.00 80.75 80 VAL A C 1
ATOM 598 O O . VAL A 1 80 ? -15.955 -2.633 9.857 1.00 80.75 80 VAL A O 1
ATOM 601 N N . ARG A 1 81 ? -17.660 -1.175 9.912 1.00 78.81 81 ARG A N 1
ATOM 602 C CA . ARG A 1 81 ? -18.353 -1.742 8.752 1.00 78.81 81 ARG A CA 1
ATOM 603 C C . ARG A 1 81 ? -17.663 -1.271 7.470 1.00 78.81 81 ARG A C 1
ATOM 605 O O . ARG A 1 81 ? -17.327 -0.095 7.340 1.00 78.81 81 ARG A O 1
ATOM 612 N N . PHE A 1 82 ? -17.509 -2.177 6.514 1.00 80.38 82 PHE A N 1
ATOM 613 C CA . PHE A 1 82 ? -17.080 -1.886 5.148 1.00 80.38 82 PHE A CA 1
ATOM 614 C C . PHE A 1 82 ? -18.153 -2.404 4.182 1.00 80.38 82 PHE A C 1
ATOM 616 O O . PHE A 1 82 ? -18.889 -3.335 4.513 1.00 80.38 82 PHE A O 1
ATOM 623 N N . ASN A 1 83 ? -18.307 -1.743 3.041 1.00 80.94 83 ASN A N 1
ATOM 624 C CA . ASN A 1 83 ? -19.354 -2.021 2.060 1.00 80.94 83 ASN A CA 1
ATOM 625 C C . ASN A 1 83 ? -18.968 -3.201 1.151 1.00 80.94 83 ASN A C 1
ATOM 627 O O . ASN A 1 83 ? -19.802 -4.046 0.834 1.00 80.94 83 ASN A O 1
ATOM 631 N N . GLY A 1 84 ? -17.687 -3.306 0.788 1.00 84.81 84 GLY A N 1
ATOM 632 C CA . GLY A 1 84 ? -17.177 -4.418 -0.008 1.00 84.81 84 GLY A CA 1
ATOM 633 C C . GLY A 1 84 ? -15.741 -4.225 -0.486 1.00 84.81 84 GLY A C 1
ATOM 634 O O . GLY A 1 84 ? -15.044 -3.312 -0.047 1.00 84.81 84 GLY A O 1
ATOM 635 N N . PHE A 1 85 ? -15.322 -5.100 -1.400 1.00 87.75 85 PHE A N 1
ATOM 636 C CA . PHE A 1 85 ? -14.049 -5.028 -2.118 1.00 87.75 85 PHE A CA 1
ATOM 637 C C . PHE A 1 85 ? -14.308 -4.811 -3.608 1.00 87.75 85 PHE A C 1
ATOM 639 O O . PHE A 1 85 ? -15.313 -5.284 -4.142 1.00 87.75 85 PHE A O 1
ATOM 646 N N . GLY A 1 86 ? -13.382 -4.141 -4.285 1.00 85.94 86 GLY A N 1
ATOM 647 C CA . GLY A 1 86 ? -13.425 -3.914 -5.721 1.00 85.94 86 GLY A CA 1
ATOM 648 C C . GLY A 1 86 ? -12.056 -4.065 -6.375 1.00 85.94 86 GLY A C 1
ATOM 649 O O . GLY A 1 86 ? -11.018 -4.025 -5.719 1.00 85.94 86 GLY A O 1
ATOM 650 N N . ILE A 1 87 ? -12.070 -4.241 -7.694 1.00 88.19 87 ILE A N 1
ATOM 651 C CA . ILE A 1 87 ? -10.883 -4.246 -8.553 1.00 88.19 87 ILE A CA 1
ATOM 652 C C . ILE A 1 87 ? -11.078 -3.144 -9.592 1.00 88.19 87 ILE A C 1
ATOM 654 O O . ILE A 1 87 ? -12.174 -2.980 -10.128 1.00 88.19 87 ILE A O 1
ATOM 658 N N . PHE A 1 88 ? -10.023 -2.392 -9.881 1.00 87.56 88 PHE A N 1
ATOM 659 C CA . PHE A 1 88 ? -10.009 -1.360 -10.909 1.00 87.56 88 PHE A CA 1
ATOM 660 C C . PHE A 1 88 ? -8.786 -1.512 -11.809 1.00 87.56 88 PHE A C 1
ATOM 662 O O . PHE A 1 88 ? -7.751 -2.038 -11.409 1.00 87.56 88 PHE A O 1
ATOM 669 N N . ILE A 1 89 ? -8.906 -1.036 -13.045 1.00 86.31 89 ILE A N 1
ATOM 670 C CA . ILE A 1 89 ? -7.788 -0.955 -13.984 1.00 86.31 89 ILE A CA 1
ATOM 671 C C . ILE A 1 89 ? -7.652 0.506 -14.394 1.00 86.31 89 ILE A C 1
ATOM 673 O O . ILE A 1 89 ? -8.548 1.061 -15.030 1.00 86.31 89 ILE A O 1
ATOM 677 N N . PHE A 1 90 ? -6.536 1.135 -14.026 1.0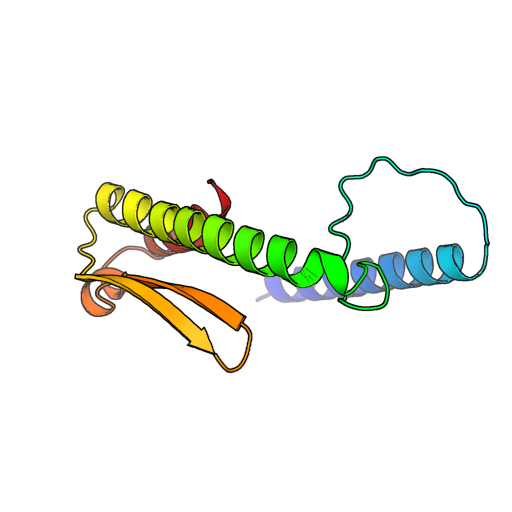0 82.12 90 PHE A N 1
ATOM 678 C CA . PHE A 1 90 ? -6.220 2.503 -14.424 1.00 82.12 90 PHE A CA 1
ATOM 679 C C . PHE A 1 90 ? -5.203 2.499 -15.568 1.00 82.12 90 PHE A C 1
ATOM 681 O O . PHE A 1 90 ? -4.002 2.356 -15.338 1.00 82.12 90 PHE A O 1
ATOM 688 N N . ILE A 1 91 ? -5.701 2.645 -16.804 1.00 82.44 91 ILE A N 1
ATOM 689 C CA . ILE A 1 91 ? -4.966 2.600 -18.087 1.00 82.44 91 ILE A CA 1
ATOM 690 C C . ILE A 1 91 ? -4.251 1.258 -18.319 1.00 82.44 91 ILE A C 1
ATOM 692 O O . ILE A 1 91 ? -4.638 0.500 -19.200 1.00 82.44 91 ILE A O 1
ATOM 696 N N . ILE A 1 92 ? -3.227 0.959 -17.527 1.00 78.75 92 ILE A N 1
ATOM 697 C CA . ILE A 1 92 ? -2.399 -0.254 -17.586 1.00 78.75 92 ILE A CA 1
ATOM 698 C C . ILE A 1 92 ? -2.202 -0.863 -16.183 1.00 78.75 92 ILE A C 1
ATOM 700 O O . ILE A 1 92 ? -1.774 -2.006 -16.065 1.00 78.75 92 ILE A O 1
ATOM 704 N N . TYR A 1 93 ? -2.528 -0.135 -15.111 1.00 79.56 93 TYR A N 1
ATOM 705 C CA . TYR A 1 93 ? -2.292 -0.558 -13.733 1.00 79.56 93 TYR A CA 1
ATOM 706 C C . TYR A 1 93 ? -3.525 -1.261 -13.140 1.00 79.56 93 TYR A C 1
ATOM 708 O O . TYR A 1 93 ? -4.544 -0.596 -12.927 1.00 79.56 93 TYR A O 1
ATOM 716 N N . PRO A 1 94 ? -3.465 -2.577 -12.867 1.00 83.75 94 PRO A N 1
ATOM 717 C CA . PRO A 1 94 ? -4.490 -3.262 -12.096 1.00 83.75 94 PRO A CA 1
ATOM 718 C C . PRO A 1 94 ? -4.317 -2.967 -10.601 1.00 83.75 94 PRO A C 1
ATOM 720 O O . PRO A 1 94 ? -3.233 -3.145 -10.049 1.00 83.75 94 PRO A O 1
ATOM 723 N N . GLY A 1 95 ? -5.391 -2.552 -9.939 1.00 85.50 95 GLY A N 1
ATOM 724 C CA . GLY A 1 95 ? -5.433 -2.322 -8.498 1.00 85.50 95 GLY A CA 1
ATOM 725 C C . GLY A 1 95 ? -6.678 -2.932 -7.860 1.00 85.50 95 GLY A C 1
ATOM 726 O O . GLY A 1 95 ? -7.678 -3.183 -8.532 1.00 85.50 95 GLY A O 1
ATOM 727 N N . ALA A 1 96 ? -6.621 -3.165 -6.554 1.00 86.56 96 ALA A N 1
ATOM 728 C CA . ALA A 1 96 ? -7.774 -3.515 -5.734 1.00 86.56 96 ALA A CA 1
ATOM 729 C C . ALA A 1 96 ? -8.052 -2.374 -4.747 1.00 86.56 96 ALA A C 1
ATOM 731 O O . ALA A 1 96 ? -7.166 -1.565 -4.484 1.00 86.56 96 ALA A O 1
ATOM 732 N N . PHE A 1 97 ? -9.277 -2.284 -4.239 1.00 84.75 97 PHE A N 1
ATOM 733 C CA . PHE A 1 97 ? -9.627 -1.367 -3.154 1.00 84.75 97 PHE A CA 1
ATOM 734 C C . PHE A 1 97 ? -10.660 -1.993 -2.214 1.00 84.75 97 PHE A C 1
ATOM 736 O O . PHE A 1 97 ? -11.522 -2.763 -2.648 1.00 84.75 97 PHE A O 1
ATOM 743 N N . VAL A 1 98 ? -10.611 -1.627 -0.935 1.00 85.56 98 VAL A N 1
ATOM 744 C CA . VAL A 1 98 ? -11.681 -1.857 0.039 1.00 85.56 98 VAL A CA 1
ATOM 745 C C . VAL A 1 98 ? -12.513 -0.585 0.233 1.00 85.56 98 VAL A C 1
ATOM 747 O O . VAL A 1 98 ? -11.986 0.504 0.455 1.00 85.56 98 VAL A O 1
ATOM 750 N N . ASP A 1 99 ? -13.837 -0.710 0.153 1.00 84.06 99 ASP A N 1
ATOM 751 C CA . ASP A 1 99 ? -14.770 0.397 0.375 1.00 84.06 99 ASP A CA 1
ATOM 752 C C . ASP A 1 99 ? -15.171 0.458 1.857 1.00 84.06 99 ASP A C 1
ATOM 754 O O . ASP A 1 99 ? -16.030 -0.297 2.327 1.00 84.06 99 ASP A O 1
ATOM 758 N N . LEU A 1 100 ? -14.503 1.325 2.620 1.00 80.69 100 LEU A N 1
ATOM 759 C CA . LEU A 1 100 ? -14.736 1.539 4.052 1.00 80.69 100 LEU A CA 1
ATOM 760 C C . LEU A 1 100 ? -15.725 2.692 4.279 1.00 80.69 100 LEU A C 1
ATOM 762 O O . LEU A 1 100 ? -15.604 3.756 3.673 1.00 80.69 100 LEU A O 1
ATOM 766 N N . PHE A 1 101 ? -16.647 2.547 5.238 1.00 76.62 101 PHE A N 1
ATOM 767 C CA . PHE A 1 101 ? -17.536 3.651 5.616 1.00 76.62 101 PHE A CA 1
ATOM 768 C C . PHE A 1 101 ? -16.754 4.768 6.321 1.00 76.62 101 PHE A C 1
ATOM 770 O O . PHE A 1 101 ? -16.428 4.676 7.507 1.00 76.62 101 PHE A O 1
ATOM 777 N N . THR A 1 102 ? -16.502 5.862 5.602 1.00 73.38 102 THR A N 1
ATOM 778 C CA . THR A 1 102 ? -15.760 7.037 6.095 1.00 73.38 102 THR A CA 1
ATOM 779 C C . THR A 1 102 ? -16.393 7.666 7.338 1.00 73.38 102 THR A C 1
ATOM 781 O O . THR A 1 102 ? -15.677 8.099 8.238 1.00 73.38 102 THR A O 1
ATOM 784 N N . THR A 1 103 ? -17.723 7.640 7.446 1.00 70.50 103 THR A N 1
ATOM 785 C CA . THR A 1 103 ? -18.462 8.137 8.615 1.00 70.50 103 THR A CA 1
ATOM 786 C C . THR A 1 103 ? -18.192 7.315 9.873 1.00 70.50 103 THR A C 1
ATOM 788 O O . THR A 1 103 ? -18.014 7.885 10.942 1.00 70.50 103 THR A O 1
ATOM 791 N N . HIS A 1 104 ? -18.096 5.988 9.764 1.00 65.38 104 HIS A N 1
ATOM 792 C CA . HIS A 1 104 ? -17.734 5.121 10.889 1.00 65.38 104 HIS A CA 1
ATOM 793 C C . HIS A 1 104 ? -16.238 5.191 11.213 1.00 65.38 104 HIS A C 1
ATOM 795 O O . HIS A 1 104 ? -15.870 5.148 12.385 1.00 65.38 104 HIS A O 1
ATOM 801 N N . LEU A 1 105 ? -15.380 5.365 10.201 1.00 66.69 105 LEU A N 1
ATOM 802 C CA . LEU A 1 105 ? -13.945 5.568 10.402 1.00 66.69 105 LEU A CA 1
ATOM 803 C C . LEU A 1 105 ? -13.637 6.868 11.155 1.00 66.69 105 LEU A C 1
ATOM 805 O O . LEU A 1 105 ? -12.762 6.880 12.009 1.00 66.69 105 LEU A O 1
ATOM 809 N N . GLN A 1 106 ? -14.357 7.958 10.896 1.00 74.31 106 GLN A N 1
ATOM 810 C CA . GLN A 1 106 ? -14.131 9.226 11.603 1.00 74.31 106 GLN A CA 1
ATOM 811 C C . GLN A 1 106 ? -14.585 9.203 13.070 1.00 74.31 106 GLN A C 1
ATOM 813 O O . GLN A 1 106 ? -14.143 10.040 13.854 1.00 74.31 106 GLN A O 1
ATOM 818 N N . LEU A 1 107 ? -15.442 8.248 13.444 1.00 76.31 107 LEU A N 1
ATOM 819 C CA . LEU A 1 107 ? -15.948 8.092 14.809 1.00 76.31 107 LEU A CA 1
ATOM 820 C C . LEU A 1 107 ? -15.024 7.252 15.704 1.00 76.31 107 LEU A C 1
ATOM 822 O O . LEU A 1 107 ? -15.142 7.322 16.927 1.00 76.31 107 LEU A O 1
ATOM 826 N N . ILE A 1 108 ? -14.112 6.467 15.122 1.00 79.62 108 ILE A N 1
ATOM 827 C CA . ILE A 1 108 ? -13.136 5.669 15.877 1.00 79.62 108 ILE A CA 1
ATOM 828 C C . ILE A 1 108 ? -11.885 6.482 16.220 1.00 79.62 108 ILE A C 1
ATOM 830 O O . ILE A 1 108 ? -11.564 7.489 15.586 1.00 79.62 108 ILE A O 1
ATOM 834 N N . SER A 1 109 ? -11.152 6.032 17.239 1.00 84.12 109 SER A N 1
ATOM 835 C CA . SER A 1 109 ? -9.962 6.742 17.709 1.00 84.12 109 SER A CA 1
ATOM 836 C C . SER A 1 109 ? -8.837 6.761 16.653 1.00 84.12 109 SER A C 1
ATOM 838 O O . SER A 1 109 ? -8.703 5.819 15.867 1.00 84.12 109 SER A O 1
ATOM 840 N N . PRO A 1 110 ? -7.954 7.778 16.656 1.00 81.31 110 PRO A N 1
ATOM 841 C CA . PRO A 1 110 ? -6.865 7.888 15.677 1.00 81.31 110 PRO A CA 1
ATOM 842 C C . PRO A 1 110 ? -5.925 6.673 15.645 1.00 81.31 110 PRO A C 1
ATOM 844 O O . PRO A 1 110 ? -5.388 6.318 14.600 1.00 81.31 110 PRO A O 1
ATOM 847 N N . ILE A 1 111 ? -5.747 6.000 16.785 1.00 83.38 111 ILE A N 1
ATOM 848 C CA . ILE A 1 111 ? -4.916 4.792 16.904 1.00 83.38 111 ILE A CA 1
ATOM 849 C C . ILE A 1 111 ? -5.571 3.614 16.176 1.00 83.38 111 ILE A C 1
ATOM 851 O O . ILE A 1 111 ? -4.895 2.838 15.508 1.00 83.38 111 ILE A O 1
ATOM 855 N N . GLN A 1 112 ? -6.892 3.493 16.275 1.00 80.81 112 GLN A N 1
ATOM 856 C CA . GLN A 1 112 ? -7.667 2.463 15.590 1.00 80.81 112 GLN A CA 1
ATOM 857 C C . GLN A 1 112 ? -7.659 2.681 14.074 1.00 80.81 112 GLN A C 1
ATOM 859 O O . GLN A 1 112 ? -7.431 1.734 13.325 1.00 80.81 112 GLN A O 1
ATOM 864 N N . GLN A 1 113 ? -7.795 3.933 13.623 1.00 83.12 113 GLN A N 1
ATOM 865 C CA . GLN A 1 113 ? -7.653 4.280 12.205 1.00 83.12 113 GLN A CA 1
ATOM 866 C C . GLN A 1 113 ? -6.269 3.888 11.687 1.00 83.12 113 GLN A C 1
ATOM 868 O O . GLN A 1 113 ? -6.165 3.195 10.679 1.00 83.12 113 GLN A O 1
ATOM 873 N N . LEU A 1 114 ? -5.207 4.260 12.411 1.00 83.06 114 LEU A N 1
ATOM 874 C CA . LEU A 1 114 ? -3.837 3.929 12.026 1.00 83.06 114 LEU A CA 1
ATOM 875 C C . LEU A 1 114 ? -3.626 2.413 11.916 1.00 83.06 114 LEU A C 1
ATOM 877 O O . LEU A 1 114 ? -3.001 1.954 10.968 1.00 83.06 114 LEU A O 1
ATOM 881 N N . ARG A 1 115 ? -4.187 1.618 12.836 1.00 82.81 115 ARG A N 1
ATOM 882 C CA . ARG A 1 115 ? -4.109 0.149 12.771 1.00 82.81 115 ARG A CA 1
ATOM 883 C C . ARG A 1 115 ? -4.764 -0.408 11.513 1.00 82.81 115 ARG A C 1
ATOM 885 O O . ARG A 1 115 ? -4.197 -1.315 10.916 1.00 82.81 115 ARG A O 1
ATOM 892 N N . ILE A 1 116 ? -5.915 0.131 11.109 1.00 83.56 116 ILE A N 1
ATOM 893 C CA . ILE A 1 116 ? -6.592 -0.278 9.873 1.00 83.56 116 ILE A CA 1
ATOM 894 C C . ILE A 1 116 ? -5.746 0.128 8.664 1.00 83.56 116 ILE A C 1
ATOM 896 O O . ILE A 1 116 ? -5.474 -0.722 7.826 1.00 83.56 116 ILE A O 1
ATOM 900 N N . PHE A 1 117 ? -5.242 1.365 8.606 1.00 84.00 117 PHE A N 1
ATOM 901 C CA . PHE A 1 117 ? -4.380 1.841 7.512 1.00 84.00 117 PHE A CA 1
ATOM 902 C C . PHE A 1 117 ? -3.027 1.123 7.423 1.00 84.00 117 PHE A C 1
ATOM 904 O O . PHE A 1 117 ? -2.460 1.024 6.343 1.00 84.00 117 PHE A O 1
ATOM 911 N N . CYS A 1 118 ? -2.493 0.599 8.524 1.00 82.19 118 CYS A N 1
ATOM 912 C CA . CYS A 1 118 ? -1.259 -0.188 8.499 1.00 82.19 118 CYS A CA 1
ATOM 913 C C . CYS A 1 118 ? -1.502 -1.685 8.253 1.00 82.19 118 CYS A C 1
ATOM 915 O O . CYS A 1 118 ? -0.551 -2.415 7.983 1.00 82.19 118 CYS A O 1
ATOM 917 N N . ALA A 1 119 ? -2.746 -2.163 8.340 1.00 80.88 119 ALA A N 1
ATOM 918 C CA . ALA A 1 119 ? -3.048 -3.588 8.237 1.00 80.88 119 ALA A CA 1
ATOM 919 C C . ALA A 1 119 ? -2.831 -4.174 6.838 1.00 80.88 119 ALA A C 1
ATOM 921 O O . ALA A 1 119 ? -2.564 -5.368 6.736 1.00 80.88 119 ALA A O 1
ATOM 922 N N . GLY A 1 120 ? -2.885 -3.353 5.784 1.00 71.75 120 GLY A N 1
ATOM 923 C CA . GLY A 1 120 ? -2.616 -3.808 4.417 1.00 71.75 120 GLY A CA 1
ATOM 924 C C . GLY A 1 120 ? -1.170 -4.260 4.193 1.00 71.75 120 GLY A C 1
ATOM 925 O O . GLY A 1 120 ? -0.903 -5.046 3.295 1.00 71.75 120 GLY A O 1
ATOM 926 N N . GLN A 1 121 ? -0.225 -3.825 5.032 1.00 67.19 121 GLN A N 1
ATOM 927 C CA . GLN A 1 121 ? 1.179 -4.245 4.953 1.00 67.19 121 GLN A CA 1
ATOM 928 C C . GLN A 1 121 ? 1.449 -5.572 5.691 1.00 67.19 121 GLN A C 1
ATOM 930 O O . GLN A 1 121 ? 2.519 -6.153 5.533 1.00 67.19 121 GLN A O 1
ATOM 935 N N . LEU A 1 122 ? 0.528 -6.025 6.552 1.00 57.97 122 LEU A N 1
ATOM 936 C CA . LEU A 1 122 ? 0.738 -7.179 7.438 1.00 57.97 122 LEU A CA 1
ATOM 937 C C . LEU A 1 122 ? 0.438 -8.533 6.757 1.00 57.97 122 LEU A C 1
ATOM 939 O O . LEU A 1 122 ? 0.539 -9.569 7.414 1.00 57.97 122 LEU A O 1
ATOM 943 N N . PHE A 1 123 ? 0.049 -8.528 5.483 1.00 43.41 123 PHE A N 1
ATOM 944 C CA . PHE A 1 123 ? -0.341 -9.709 4.717 1.00 43.41 123 PHE A CA 1
ATOM 945 C C . PHE A 1 123 ? 0.326 -9.725 3.342 1.00 43.41 123 PHE A C 1
ATOM 947 O O . PHE A 1 123 ? 0.478 -8.633 2.752 1.00 43.41 123 PHE A O 1
#